Protein AF-A0A0D9NK24-F1 (afdb_monomer)

pLDDT: mean 84.67, std 10.66, range [52.47, 97.44]

Solvent-accessible surface area (backbone atoms only — not comparable to full-atom values): 7605 Å² total; per-residue (Å²): 126,48,76,55,96,92,40,80,46,70,53,73,64,55,49,49,53,47,31,33,74,71,64,78,41,68,71,69,46,52,41,77,74,39,38,42,51,77,74,102,59,79,67,56,72,84,49,96,84,70,48,41,59,70,69,52,40,73,70,51,64,78,72,48,86,67,88,78,63,74,59,10,35,86,15,34,14,36,78,82,64,84,50,77,48,57,49,70,44,71,84,86,75,63,101,57,69,46,38,46,63,60,40,41,44,66,90,54,56,90,50,4,58,60,68,82,74,87,82,84,128

Mean predicted aligned error: 7.18 Å

Radius of gyration: 20.47 Å; Cα contacts (8 Å, |Δi|>4): 170; chains: 1; bounding box: 44×30×61 Å

Organism: NCBI:txid1291518

Structure (mmCIF, N/CA/C/O backbone):
data_AF-A0A0D9NK24-F1
#
_entry.id   AF-A0A0D9NK24-F1
#
loop_
_atom_site.group_PDB
_atom_site.id
_atom_site.type_symbol
_atom_site.label_atom_id
_atom_site.label_alt_id
_atom_site.label_comp_id
_atom_site.label_asym_id
_atom_site.label_entity_id
_atom_site.label_seq_id
_atom_site.pdbx_PDB_ins_code
_atom_site.Cartn_x
_atom_site.Cartn_y
_atom_site.Cartn_z
_atom_site.occupancy
_atom_site.B_iso_or_equiv
_atom_site.auth_seq_id
_atom_site.auth_comp_id
_atom_site.auth_asym_id
_atom_site.auth_atom_id
_atom_site.pdbx_PDB_model_num
ATOM 1 N N . MET A 1 1 ? -11.686 10.452 27.641 1.00 70.88 1 MET A N 1
ATOM 2 C CA . MET A 1 1 ? -12.653 10.205 28.716 1.00 70.88 1 MET A CA 1
ATOM 3 C C . MET A 1 1 ? -13.111 11.559 29.189 1.00 70.88 1 MET A C 1
ATOM 5 O O . MET A 1 1 ? -12.254 12.387 29.491 1.00 70.88 1 MET A O 1
ATOM 9 N N . VAL A 1 2 ? -14.414 11.815 29.189 1.00 80.44 2 VAL A N 1
ATOM 10 C CA . VAL A 1 2 ? -14.951 13.091 29.671 1.00 80.44 2 VAL A CA 1
ATOM 11 C C . VAL A 1 2 ? -15.505 12.863 31.069 1.00 80.44 2 VAL A C 1
ATOM 13 O O . VAL A 1 2 ? -16.336 11.979 31.264 1.00 80.44 2 VAL A O 1
ATOM 16 N N . VAL A 1 3 ? -15.024 13.639 32.038 1.00 81.94 3 VAL A N 1
ATOM 17 C CA . VAL A 1 3 ? -15.565 13.645 33.401 1.00 81.94 3 VAL A CA 1
ATOM 18 C C . VAL A 1 3 ? -16.521 14.825 33.508 1.00 81.94 3 VAL A C 1
ATOM 20 O O . VAL A 1 3 ? -16.112 15.965 33.288 1.00 81.94 3 VAL A O 1
ATOM 23 N N . PHE A 1 4 ? -17.786 14.564 33.827 1.00 84.62 4 PHE A N 1
ATOM 24 C CA . PHE A 1 4 ? -18.792 15.601 34.049 1.00 84.62 4 PHE A CA 1
ATOM 25 C C . PHE A 1 4 ? -19.617 15.254 35.289 1.00 84.62 4 PHE A C 1
ATOM 27 O O . PHE A 1 4 ? -20.152 14.153 35.383 1.00 84.62 4 PHE A O 1
ATOM 34 N N . ASP A 1 5 ? -19.683 16.186 36.242 1.00 86.25 5 ASP A N 1
ATOM 35 C CA . ASP A 1 5 ? -20.404 16.037 37.517 1.00 86.25 5 ASP A CA 1
ATOM 36 C C . ASP A 1 5 ? -20.030 14.763 38.310 1.00 86.25 5 ASP A C 1
ATOM 38 O O . ASP A 1 5 ? -20.872 14.045 38.836 1.00 86.25 5 ASP A O 1
ATOM 42 N N . GLY A 1 6 ? -18.737 14.415 38.327 1.00 86.25 6 GLY A N 1
ATOM 43 C CA . GLY A 1 6 ? -18.235 13.213 39.010 1.00 86.25 6 GLY A CA 1
ATOM 44 C C . GLY A 1 6 ? -18.505 11.889 38.284 1.00 86.25 6 GLY A C 1
ATOM 45 O O . GLY A 1 6 ? -18.081 10.839 38.764 1.00 86.25 6 GLY A O 1
ATOM 46 N N . HIS A 1 7 ? -19.150 11.923 37.117 1.00 83.12 7 HIS A N 1
ATOM 47 C CA . HIS A 1 7 ? -19.389 10.754 36.278 1.00 83.12 7 HIS A CA 1
ATOM 48 C C . HIS A 1 7 ? -18.413 10.703 35.097 1.00 83.12 7 HIS A C 1
ATOM 50 O O . HIS A 1 7 ? -18.190 11.696 34.402 1.00 83.12 7 HIS A O 1
ATOM 56 N N . GLU A 1 8 ? -17.849 9.520 34.851 1.00 85.69 8 GLU A N 1
ATOM 57 C CA . GLU A 1 8 ? -17.048 9.239 33.660 1.00 85.69 8 GLU A CA 1
ATOM 58 C C . GLU A 1 8 ? -17.950 8.801 32.505 1.00 85.69 8 GLU A C 1
ATOM 60 O O . GLU A 1 8 ? -18.645 7.784 32.580 1.00 85.69 8 GLU A O 1
ATOM 65 N N . TYR A 1 9 ? -17.900 9.546 31.404 1.00 87.88 9 TYR A N 1
ATOM 66 C CA . TYR A 1 9 ? -18.573 9.192 30.163 1.00 87.88 9 TYR A CA 1
ATOM 67 C C . TYR A 1 9 ? -17.539 8.751 29.130 1.00 87.88 9 TYR A C 1
ATOM 69 O O . TYR A 1 9 ? -16.617 9.495 28.780 1.00 87.88 9 TYR A O 1
ATOM 77 N N . LEU A 1 10 ? -17.714 7.522 28.642 1.00 90.31 10 LEU A N 1
ATOM 78 C CA . LEU A 1 10 ? -16.983 6.999 27.493 1.00 90.31 10 LEU A CA 1
ATOM 79 C C . LEU A 1 10 ? -17.790 7.246 26.224 1.00 90.31 10 LEU A C 1
ATOM 81 O O . LEU A 1 10 ? -18.957 6.841 26.154 1.00 90.31 10 LEU A O 1
ATOM 85 N N . THR A 1 11 ? -17.154 7.839 25.217 1.00 93.50 11 THR A N 1
ATOM 86 C CA . THR A 1 11 ? -17.713 7.896 23.860 1.00 93.50 11 THR A CA 1
ATOM 87 C C . THR A 1 11 ? -17.773 6.496 23.240 1.00 93.50 11 THR A C 1
ATOM 89 O O . THR A 1 11 ? -17.113 5.564 23.707 1.00 93.50 11 THR A O 1
ATOM 92 N N . GLU A 1 12 ? -18.540 6.323 22.161 1.00 93.81 12 GLU A N 1
ATOM 93 C CA . GLU A 1 12 ? -18.588 5.036 21.451 1.00 93.81 12 GLU A CA 1
ATOM 94 C C . GLU A 1 12 ? -17.213 4.604 20.923 1.00 93.81 12 GLU A C 1
ATOM 96 O O . GLU A 1 12 ? -16.862 3.427 21.010 1.00 93.81 12 GLU A O 1
ATOM 101 N N . GLU A 1 13 ? -16.389 5.548 20.459 1.00 93.62 13 GLU A N 1
ATOM 102 C CA . GLU A 1 13 ? -15.028 5.233 20.020 1.00 93.62 13 GLU A CA 1
ATOM 103 C C . GLU A 1 13 ? -14.140 4.810 21.194 1.00 93.62 13 GLU A C 1
ATOM 105 O O . GLU A 1 13 ? -13.425 3.813 21.112 1.00 93.62 13 GLU A O 1
ATOM 110 N N . GLU A 1 14 ? -14.238 5.481 22.342 1.00 94.06 14 GLU A N 1
ATOM 111 C CA . GLU A 1 14 ? -13.495 5.078 23.541 1.00 94.06 14 GLU A CA 1
ATOM 112 C C . GLU A 1 14 ? -13.908 3.684 24.031 1.00 94.06 14 GLU A C 1
ATOM 114 O O . GLU A 1 14 ? -13.053 2.897 24.448 1.00 94.06 14 GLU A O 1
ATOM 119 N N . ARG A 1 15 ? -15.197 3.335 23.921 1.00 94.44 15 ARG A N 1
ATOM 120 C CA . ARG A 1 15 ? -15.693 1.979 24.200 1.00 94.44 15 ARG A CA 1
ATOM 121 C C . ARG A 1 15 ? -15.096 0.958 23.231 1.00 94.44 15 ARG A C 1
ATOM 123 O O . ARG A 1 15 ? -14.631 -0.087 23.689 1.00 94.44 15 ARG A O 1
ATOM 130 N N . ARG A 1 16 ? -15.056 1.246 21.923 1.00 95.25 16 ARG A N 1
ATOM 131 C CA . ARG A 1 16 ? -14.428 0.363 20.918 1.00 95.25 16 ARG A CA 1
ATOM 132 C C . ARG A 1 16 ? -12.936 0.178 21.186 1.00 95.25 16 ARG A C 1
ATOM 134 O O . ARG A 1 16 ? -12.466 -0.956 21.240 1.00 95.25 16 ARG A O 1
ATOM 141 N N . LEU A 1 17 ? -12.199 1.257 21.441 1.00 94.62 17 LEU A N 1
ATOM 142 C CA . LEU A 1 17 ? -10.766 1.201 21.748 1.00 94.62 17 LEU A CA 1
ATOM 143 C C . LEU A 1 17 ? -10.471 0.434 23.042 1.00 94.62 17 LEU A C 1
ATOM 145 O O . LEU A 1 17 ? -9.470 -0.282 23.114 1.00 94.62 17 LEU A O 1
ATOM 149 N N . LYS A 1 18 ? -11.334 0.557 24.057 1.00 94.88 18 LYS A N 1
ATOM 150 C CA . LYS A 1 18 ? -11.235 -0.238 25.288 1.00 94.88 18 LYS A CA 1
ATOM 151 C C . LYS A 1 18 ? -11.459 -1.725 25.006 1.00 94.88 18 LYS A C 1
ATOM 153 O O . LYS A 1 18 ? -10.635 -2.536 25.415 1.00 94.88 18 LYS A O 1
ATOM 158 N N . GLN A 1 19 ? -12.505 -2.075 24.255 1.00 97.12 19 GLN A N 1
ATOM 159 C CA . GLN A 1 19 ? -12.795 -3.464 23.871 1.00 97.12 19 GLN A CA 1
ATOM 160 C C . GLN A 1 19 ? -11.656 -4.112 23.068 1.00 97.12 19 GLN A C 1
ATOM 162 O O . GLN A 1 19 ? -11.343 -5.281 23.290 1.00 97.12 19 GLN A O 1
ATOM 167 N N . ASP A 1 20 ? -11.020 -3.350 22.175 1.00 96.12 20 ASP A N 1
ATOM 168 C CA . ASP A 1 20 ? -9.850 -3.786 21.402 1.00 96.12 20 ASP A CA 1
ATOM 169 C C . ASP A 1 20 ? -8.629 -4.024 22.298 1.00 96.12 20 ASP A C 1
ATOM 171 O O . ASP A 1 20 ? -8.018 -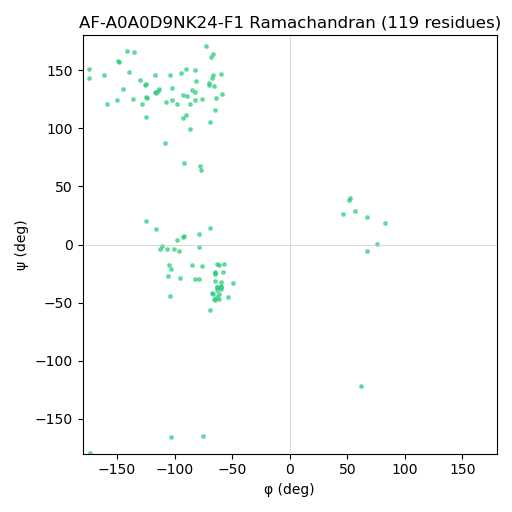5.093 22.250 1.00 96.12 20 ASP A O 1
ATOM 175 N N . ARG A 1 21 ? -8.336 -3.081 23.204 1.00 94.88 21 ARG A N 1
ATOM 176 C CA . ARG A 1 21 ? -7.234 -3.194 24.173 1.00 94.88 21 ARG A CA 1
ATOM 177 C C . ARG A 1 21 ? -7.399 -4.386 25.113 1.00 94.88 21 ARG A C 1
ATOM 179 O O . ARG A 1 21 ? -6.433 -5.097 25.375 1.00 94.88 21 ARG A O 1
ATOM 186 N N . GLU A 1 22 ? -8.614 -4.603 25.604 1.00 97.19 22 GLU A N 1
ATOM 187 C CA . GLU A 1 22 ? -8.973 -5.724 26.482 1.00 97.19 22 GLU A CA 1
ATOM 188 C C . GLU A 1 22 ? -9.174 -7.040 25.712 1.00 97.19 22 GLU A C 1
ATOM 190 O O . GLU A 1 22 ? -9.422 -8.075 26.325 1.00 97.19 22 GLU A O 1
ATOM 195 N N . ARG A 1 23 ? -9.054 -7.020 24.375 1.00 95.19 23 ARG A N 1
ATOM 196 C CA . ARG A 1 23 ? -9.240 -8.175 23.480 1.00 95.19 23 ARG A CA 1
ATOM 197 C C . ARG A 1 23 ? -10.607 -8.855 23.618 1.00 95.19 23 ARG A C 1
ATOM 199 O O . ARG A 1 23 ? -10.742 -10.043 23.344 1.00 95.19 23 ARG A O 1
ATOM 206 N N . THR A 1 24 ? -11.635 -8.100 23.999 1.00 97.44 24 THR A N 1
ATOM 207 C CA . THR A 1 24 ? -13.026 -8.583 24.020 1.00 97.44 24 THR A CA 1
ATOM 208 C C . THR A 1 24 ? -13.673 -8.495 22.636 1.00 97.44 24 THR A C 1
ATOM 210 O O . THR A 1 24 ? -14.521 -9.319 22.297 1.00 97.44 24 THR A O 1
ATOM 213 N N . LYS A 1 25 ? -13.245 -7.532 21.806 1.00 96.62 25 LYS A N 1
ATOM 214 C CA . LYS A 1 25 ? -13.549 -7.437 20.369 1.00 96.62 25 LYS A CA 1
ATOM 215 C C . LYS A 1 25 ? -12.344 -6.873 19.623 1.00 96.62 25 LYS A C 1
ATOM 217 O O . LYS A 1 25 ? -11.801 -5.865 20.041 1.00 96.62 25 LYS A O 1
ATOM 222 N N . TYR A 1 26 ? -11.965 -7.474 18.500 1.00 95.56 26 TYR A N 1
ATOM 223 C CA . TYR A 1 26 ? -10.770 -7.092 17.734 1.00 95.56 26 TYR A CA 1
ATOM 224 C C . TYR A 1 26 ? -11.094 -6.057 16.651 1.00 95.56 26 TYR A C 1
ATOM 226 O O . TYR A 1 26 ? -11.110 -6.367 15.459 1.00 95.56 26 TYR A O 1
ATOM 234 N N . TRP A 1 27 ? -11.400 -4.829 17.062 1.00 95.12 27 TRP A N 1
ATOM 235 C CA . TRP A 1 27 ? -11.809 -3.757 16.150 1.00 95.12 27 TRP A CA 1
ATOM 236 C C . TRP A 1 27 ? -10.717 -3.335 15.173 1.00 95.12 27 TRP A C 1
ATOM 238 O O . TRP A 1 27 ? -11.045 -2.858 14.090 1.00 95.12 27 TRP A O 1
ATOM 248 N N . LYS A 1 28 ? -9.447 -3.535 15.533 1.00 94.06 28 LYS A N 1
ATOM 249 C CA . LYS A 1 28 ? -8.298 -3.252 14.667 1.00 94.06 28 LYS A CA 1
ATOM 250 C C . LYS A 1 28 ? -7.859 -4.447 13.830 1.00 94.06 28 LYS A C 1
ATOM 252 O O . LYS A 1 28 ? -6.830 -4.367 13.185 1.00 94.06 28 LYS A O 1
ATOM 257 N N . LYS A 1 29 ? -8.601 -5.564 13.829 1.00 95.19 29 LYS A N 1
ATOM 258 C CA . LYS A 1 29 ? -8.207 -6.761 13.067 1.00 95.19 29 LYS A CA 1
ATOM 259 C C . LYS A 1 29 ? -8.085 -6.490 11.568 1.00 95.19 29 LYS A C 1
ATOM 261 O O . LYS A 1 29 ? -7.258 -7.126 10.934 1.00 95.19 29 LYS A O 1
ATOM 266 N N . TRP A 1 30 ? -8.902 -5.584 11.039 1.00 95.69 30 TRP A N 1
ATOM 267 C CA . TRP A 1 30 ? -8.865 -5.125 9.655 1.00 95.69 30 TRP A CA 1
ATOM 268 C C . TRP A 1 30 ? -8.734 -3.609 9.631 1.00 95.69 30 TRP A C 1
ATOM 270 O O . TRP A 1 30 ? -9.398 -2.923 10.413 1.00 95.69 30 TRP A O 1
ATOM 280 N N . GLY A 1 31 ? -7.903 -3.088 8.739 1.00 95.12 31 GLY A N 1
ATOM 281 C CA . GLY A 1 31 ? -7.653 -1.658 8.652 1.00 95.12 31 GL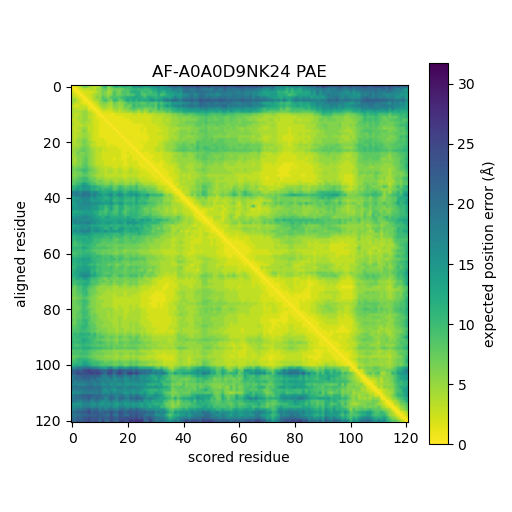Y A CA 1
ATOM 282 C C . GLY A 1 31 ? -6.788 -1.276 7.454 1.00 95.12 31 GLY A C 1
ATOM 283 O O . GLY A 1 31 ? -6.400 -2.141 6.669 1.00 95.12 31 GLY A O 1
ATOM 284 N N . PRO A 1 32 ? -6.494 0.024 7.299 1.00 94.62 32 PRO A N 1
ATOM 285 C CA . PRO A 1 32 ? -5.680 0.549 6.206 1.00 94.62 32 PRO A CA 1
ATOM 286 C C . PRO A 1 32 ? -4.190 0.281 6.470 1.00 94.62 32 PRO A C 1
ATOM 288 O O . PRO A 1 32 ? -3.411 1.197 6.719 1.00 94.62 32 PRO A O 1
ATOM 291 N N . TYR A 1 33 ? -3.808 -0.996 6.510 1.00 93.38 33 TYR A N 1
ATOM 292 C CA . TYR A 1 33 ? -2.427 -1.432 6.746 1.00 93.38 33 TYR A CA 1
ATOM 293 C C . TYR A 1 33 ? -1.667 -1.716 5.445 1.00 93.38 33 TYR A C 1
ATOM 295 O O . TYR A 1 33 ? -0.466 -1.971 5.484 1.00 93.38 33 TYR A O 1
ATOM 303 N N . VAL A 1 34 ? -2.353 -1.654 4.300 1.00 91.69 34 VAL A N 1
ATOM 304 C CA . VAL A 1 34 ? -1.752 -1.774 2.968 1.00 91.69 34 VAL A CA 1
ATOM 305 C C . VAL A 1 34 ? -1.182 -0.424 2.567 1.00 91.69 34 VAL A C 1
ATOM 307 O O . VAL A 1 34 ? -1.859 0.599 2.672 1.00 91.69 34 VAL A O 1
ATOM 310 N N . ALA A 1 35 ? 0.060 -0.414 2.095 1.00 86.88 35 ALA A N 1
ATOM 311 C CA . ALA A 1 35 ? 0.634 0.790 1.524 1.00 86.88 35 ALA A CA 1
ATOM 312 C C . ALA A 1 35 ? -0.049 1.103 0.185 1.00 86.88 35 ALA A C 1
ATOM 314 O O . ALA A 1 35 ? -0.253 0.218 -0.640 1.00 86.88 35 ALA A O 1
ATOM 315 N N . GLU A 1 36 ? -0.345 2.371 -0.086 1.00 83.25 36 GLU A N 1
ATOM 316 C CA . GLU A 1 36 ? -0.810 2.781 -1.421 1.00 83.25 36 GLU A CA 1
ATOM 317 C C . GLU A 1 36 ? 0.262 2.578 -2.503 1.00 83.25 36 GLU A C 1
ATOM 319 O O . GLU A 1 36 ? -0.043 2.435 -3.690 1.00 83.25 36 GLU A O 1
ATOM 324 N N . ARG A 1 37 ? 1.526 2.560 -2.062 1.00 79.88 37 ARG A N 1
ATOM 325 C CA . ARG A 1 37 ? 2.715 2.332 -2.870 1.00 79.88 37 ARG A CA 1
ATOM 326 C C . ARG A 1 37 ? 3.899 1.927 -1.994 1.00 79.88 37 ARG A C 1
ATOM 328 O O . ARG A 1 37 ? 4.105 2.480 -0.915 1.00 79.88 37 ARG A O 1
ATOM 335 N N . GLN A 1 38 ? 4.760 1.060 -2.520 1.00 76.94 38 GLN A N 1
ATOM 336 C CA . GLN A 1 38 ? 6.082 0.812 -1.940 1.00 76.94 38 GLN A CA 1
ATOM 337 C C . GLN A 1 38 ? 7.147 1.779 -2.508 1.00 76.94 38 GLN A C 1
ATOM 339 O O . GLN A 1 38 ? 7.289 1.932 -3.728 1.00 76.94 38 GLN A O 1
ATOM 344 N N . TRP A 1 39 ? 7.890 2.466 -1.629 1.00 72.31 39 TRP A N 1
ATOM 345 C CA . TRP A 1 39 ? 8.982 3.387 -1.993 1.00 72.31 39 TRP A CA 1
ATOM 346 C C . TRP A 1 39 ? 10.355 2.756 -1.733 1.00 72.31 39 TRP A C 1
ATOM 348 O O . TRP A 1 39 ? 10.499 2.002 -0.773 1.00 72.31 39 TRP A O 1
ATOM 358 N N . ALA A 1 40 ? 11.351 3.068 -2.575 1.00 64.88 40 ALA A N 1
ATOM 359 C CA . ALA A 1 40 ? 12.759 2.644 -2.451 1.00 64.88 40 ALA A CA 1
ATOM 360 C C . ALA A 1 40 ? 12.982 1.148 -2.139 1.00 64.88 40 ALA A C 1
ATOM 362 O O . ALA A 1 40 ? 13.996 0.758 -1.565 1.00 64.88 40 ALA A O 1
ATOM 363 N N . THR A 1 41 ? 12.034 0.307 -2.533 1.00 73.62 41 THR A N 1
ATOM 364 C CA . THR A 1 41 ? 12.062 -1.142 -2.359 1.00 73.62 41 THR A CA 1
ATOM 365 C C . THR A 1 41 ? 12.169 -1.778 -3.733 1.00 73.62 41 THR A C 1
ATOM 367 O O . THR A 1 41 ? 11.484 -1.382 -4.681 1.00 73.62 41 THR A O 1
ATOM 370 N N . VAL A 1 42 ? 13.074 -2.746 -3.853 1.00 77.44 42 VAL A N 1
ATOM 371 C CA . VAL A 1 42 ? 13.157 -3.585 -5.047 1.00 77.44 42 VAL A CA 1
ATOM 372 C C . VAL A 1 42 ? 11.867 -4.397 -5.110 1.00 77.44 42 VAL A C 1
ATOM 374 O O . VAL A 1 42 ? 11.600 -5.182 -4.206 1.00 77.44 42 VAL A O 1
ATOM 377 N N . ARG A 1 43 ? 11.057 -4.173 -6.152 1.00 76.69 43 ARG A N 1
ATOM 378 C CA . ARG A 1 43 ? 9.760 -4.852 -6.313 1.00 76.69 43 ARG A CA 1
ATOM 379 C C . ARG A 1 43 ? 9.953 -6.333 -6.607 1.00 76.69 43 ARG A C 1
ATOM 381 O O . ARG A 1 43 ? 9.452 -7.192 -5.898 1.00 76.69 43 ARG A O 1
ATOM 388 N N . GLU A 1 44 ? 10.709 -6.607 -7.660 1.00 82.12 44 GLU A N 1
ATOM 389 C CA . GLU A 1 44 ? 11.078 -7.943 -8.102 1.00 82.12 44 GLU A CA 1
ATOM 390 C C . GLU A 1 44 ? 12.442 -7.829 -8.780 1.00 82.12 44 GLU A C 1
ATOM 392 O O . GLU A 1 44 ? 12.590 -7.052 -9.725 1.00 82.12 44 GLU A O 1
ATOM 397 N N . ASP A 1 45 ? 13.426 -8.601 -8.329 1.00 85.25 45 ASP A N 1
ATOM 398 C CA . ASP A 1 45 ? 14.697 -8.738 -9.035 1.00 85.25 45 ASP A CA 1
ATOM 399 C C . ASP A 1 45 ? 14.976 -10.213 -9.314 1.00 85.25 45 ASP A C 1
ATOM 401 O O . ASP A 1 45 ? 15.231 -11.011 -8.412 1.00 85.25 45 ASP A O 1
ATOM 405 N N . TYR A 1 46 ? 14.889 -10.559 -10.595 1.00 85.06 46 TYR A N 1
ATOM 406 C CA . TYR A 1 46 ? 15.293 -11.851 -11.147 1.00 85.06 46 TYR A CA 1
ATOM 407 C C . TYR A 1 46 ? 16.304 -11.660 -12.282 1.00 85.06 46 TYR A C 1
ATOM 409 O O . TYR A 1 46 ? 16.454 -12.534 -13.142 1.00 85.06 46 TYR A O 1
ATOM 417 N N . SER A 1 47 ? 16.955 -10.498 -12.324 1.00 88.12 47 SER A N 1
ATOM 418 C CA . SER A 1 47 ? 17.985 -10.202 -13.306 1.00 88.12 47 SER A CA 1
ATOM 419 C C . SER A 1 47 ? 19.206 -11.095 -13.073 1.00 88.12 47 SER A C 1
ATOM 421 O O . SER A 1 47 ? 19.532 -11.469 -11.947 1.00 88.12 47 SER A O 1
ATOM 423 N N . ALA A 1 48 ? 19.882 -11.486 -14.154 1.00 89.38 48 ALA A N 1
ATOM 424 C CA . ALA A 1 48 ? 21.078 -12.324 -14.052 1.00 89.38 48 ALA A CA 1
ATOM 425 C C . ALA A 1 48 ? 22.315 -11.527 -13.596 1.00 89.38 48 ALA A C 1
ATOM 427 O O . ALA A 1 48 ? 23.304 -12.111 -13.157 1.00 89.38 48 ALA A O 1
ATOM 428 N N . ASP A 1 49 ? 22.259 -10.205 -13.731 1.00 90.88 49 ASP A N 1
ATOM 429 C CA . ASP A 1 49 ? 23.335 -9.241 -13.523 1.00 90.88 49 ASP A CA 1
ATOM 430 C C . ASP A 1 49 ? 23.114 -8.316 -12.313 1.00 90.88 49 ASP A C 1
ATOM 432 O O . ASP A 1 49 ? 24.012 -7.550 -11.968 1.00 90.88 49 ASP A O 1
ATOM 436 N N . GLY A 1 50 ? 21.967 -8.414 -11.631 1.00 86.06 50 GLY A N 1
ATOM 437 C CA . GLY A 1 50 ? 21.640 -7.611 -10.448 1.00 86.06 50 GLY A CA 1
ATOM 438 C C . GLY A 1 50 ? 21.094 -6.213 -10.761 1.00 86.06 50 GLY A C 1
ATOM 439 O O . GLY A 1 50 ? 21.119 -5.339 -9.890 1.00 86.06 50 GLY A O 1
ATOM 440 N N . ASP A 1 51 ? 20.607 -5.967 -11.982 1.00 86.31 51 ASP A N 1
ATOM 441 C CA . ASP A 1 51 ? 19.917 -4.726 -12.355 1.00 86.31 51 ASP A CA 1
ATOM 442 C C . ASP A 1 51 ? 18.461 -4.699 -11.853 1.00 86.31 51 ASP A C 1
ATOM 444 O O . ASP A 1 51 ? 17.487 -4.701 -12.613 1.00 86.31 51 ASP A O 1
ATOM 448 N N . ALA A 1 52 ? 18.311 -4.625 -10.533 1.00 79.25 52 ALA A N 1
ATOM 449 C CA . ALA A 1 52 ? 17.023 -4.601 -9.845 1.00 79.25 52 ALA A CA 1
ATOM 450 C C . ALA A 1 52 ? 16.094 -3.440 -10.260 1.00 79.25 52 ALA A C 1
ATOM 452 O O . ALA A 1 52 ? 14.876 -3.519 -10.087 1.00 79.25 52 ALA A O 1
ATOM 453 N N . TRP A 1 53 ? 16.650 -2.341 -10.779 1.00 77.75 53 TRP A N 1
ATOM 454 C CA . TRP A 1 53 ? 15.899 -1.112 -11.053 1.00 77.75 53 TRP A CA 1
ATOM 455 C C . TRP A 1 53 ? 15.402 -1.015 -12.494 1.00 77.75 53 TRP A C 1
ATOM 457 O O . TRP A 1 53 ? 14.369 -0.378 -12.726 1.00 77.75 53 TRP A O 1
ATOM 467 N N . SER A 1 54 ? 16.095 -1.629 -13.455 1.00 81.06 54 SER A N 1
ATOM 468 C CA . SER A 1 54 ? 15.664 -1.618 -14.862 1.00 81.06 54 SER A CA 1
ATOM 469 C C . SER A 1 54 ? 15.021 -2.933 -15.299 1.00 81.06 54 SER A C 1
ATOM 471 O O . SER A 1 54 ? 14.236 -2.931 -16.247 1.00 81.06 54 SER A O 1
ATOM 473 N N . HIS A 1 55 ? 15.284 -4.044 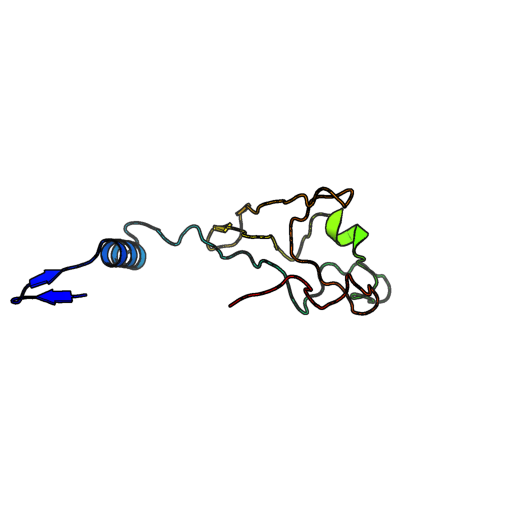-14.602 1.00 84.75 55 HIS A N 1
ATOM 474 C CA . HIS A 1 55 ? 14.739 -5.359 -14.954 1.00 84.75 55 HIS A CA 1
ATOM 475 C C . HIS A 1 55 ? 13.208 -5.447 -14.821 1.00 84.75 55 HIS A C 1
ATOM 477 O O . HIS A 1 55 ? 12.541 -6.163 -15.578 1.00 84.75 55 HIS A O 1
ATOM 483 N N . PHE A 1 56 ? 12.625 -4.700 -13.880 1.00 83.81 56 PHE A N 1
ATOM 484 C CA . PHE A 1 56 ? 11.188 -4.707 -13.619 1.00 83.81 56 PHE A CA 1
ATOM 485 C C . PHE A 1 56 ? 10.515 -3.410 -14.093 1.00 83.81 56 PHE A C 1
ATOM 487 O O . PHE A 1 56 ? 10.372 -2.439 -13.350 1.00 83.81 56 PHE A O 1
ATOM 494 N N . THR A 1 57 ? 10.121 -3.397 -15.370 1.00 82.44 57 THR A N 1
ATOM 495 C CA . THR A 1 57 ? 9.513 -2.241 -16.052 1.00 82.44 57 THR A CA 1
ATOM 496 C C . THR A 1 57 ? 8.074 -1.961 -15.605 1.00 82.44 57 THR A C 1
ATOM 498 O O . THR A 1 57 ? 7.434 -2.785 -14.945 1.00 82.44 57 THR A O 1
ATOM 501 N N . HIS A 1 58 ? 7.519 -0.818 -16.030 1.00 82.00 58 HIS A N 1
ATOM 502 C CA . HIS A 1 58 ? 6.111 -0.470 -15.788 1.00 82.00 58 HIS A CA 1
ATOM 503 C C . HIS A 1 58 ? 5.139 -1.543 -16.263 1.00 82.00 58 HIS A C 1
ATOM 505 O O . HIS A 1 58 ? 4.208 -1.920 -15.553 1.00 82.00 58 HIS A O 1
ATOM 511 N N . GLU A 1 59 ? 5.382 -2.056 -17.465 1.00 84.88 59 GLU A N 1
ATOM 512 C CA . GLU A 1 59 ? 4.535 -3.061 -18.085 1.00 84.88 59 GLU A CA 1
ATOM 513 C C . GLU A 1 59 ? 4.528 -4.363 -17.277 1.00 84.88 59 GLU A C 1
ATOM 515 O O . GLU A 1 59 ? 3.474 -4.968 -17.085 1.00 84.88 59 GLU A O 1
ATOM 520 N N . HIS A 1 60 ? 5.679 -4.771 -16.736 1.00 87.19 60 HIS A N 1
ATOM 521 C CA . HIS A 1 60 ? 5.750 -5.921 -15.840 1.00 87.19 60 HIS A CA 1
ATOM 522 C C . HIS A 1 60 ? 5.027 -5.655 -14.521 1.00 87.19 60 HIS A C 1
ATOM 524 O O . HIS A 1 60 ? 4.273 -6.516 -14.070 1.00 87.19 60 HIS A O 1
ATOM 530 N N . ALA A 1 61 ? 5.202 -4.465 -13.942 1.00 83.38 61 ALA A N 1
ATOM 531 C CA . ALA A 1 61 ? 4.582 -4.096 -12.675 1.00 83.38 61 ALA A CA 1
ATOM 532 C C . ALA A 1 61 ? 3.047 -4.153 -12.712 1.00 83.38 61 ALA A C 1
ATOM 534 O O . ALA A 1 61 ? 2.431 -4.557 -11.730 1.00 83.38 61 ALA A O 1
ATOM 535 N N . ARG A 1 62 ? 2.434 -3.794 -13.846 1.00 85.19 62 ARG A N 1
ATOM 536 C CA . ARG A 1 62 ? 0.973 -3.861 -14.035 1.00 85.19 62 ARG A CA 1
ATOM 537 C C . ARG A 1 62 ? 0.452 -5.237 -14.469 1.00 85.19 62 ARG A C 1
ATOM 539 O O . ARG A 1 62 ? -0.741 -5.480 -14.379 1.00 85.19 62 ARG A O 1
ATOM 546 N N . SER A 1 63 ? 1.320 -6.116 -14.976 1.00 88.50 63 SER A N 1
ATOM 547 C CA . SER A 1 63 ? 0.902 -7.382 -15.610 1.00 88.50 63 SER A CA 1
ATOM 548 C C . SER A 1 63 ? 1.270 -8.625 -14.799 1.00 88.50 63 SER A C 1
ATOM 550 O O . SER A 1 63 ? 1.002 -9.745 -15.233 1.00 88.50 63 SER A O 1
ATOM 552 N N . ARG A 1 64 ? 1.937 -8.460 -13.651 1.00 87.06 64 ARG A N 1
ATOM 553 C CA . ARG A 1 64 ? 2.412 -9.563 -12.810 1.00 87.06 64 ARG A CA 1
ATOM 554 C C . ARG A 1 64 ? 1.996 -9.353 -11.362 1.00 87.06 64 ARG A C 1
ATOM 556 O O . ARG A 1 64 ? 2.065 -8.244 -10.843 1.00 87.06 64 ARG A O 1
ATOM 563 N N . ALA A 1 65 ? 1.626 -10.450 -10.708 1.00 85.81 65 ALA A N 1
ATOM 564 C CA . ALA A 1 65 ? 1.468 -10.478 -9.262 1.00 85.81 65 ALA A CA 1
ATOM 565 C C . ALA A 1 65 ? 2.843 -10.377 -8.588 1.00 85.81 65 ALA A C 1
ATOM 567 O O . ALA A 1 65 ? 3.799 -11.022 -9.032 1.00 85.81 65 ALA A O 1
ATOM 568 N N . PHE A 1 66 ? 2.927 -9.571 -7.534 1.00 83.69 66 PHE A N 1
ATOM 569 C CA . PHE A 1 66 ? 4.144 -9.420 -6.744 1.00 83.69 66 PHE A CA 1
ATOM 570 C C . PHE A 1 66 ? 4.247 -10.561 -5.730 1.00 83.69 66 PHE A C 1
ATOM 572 O O . PHE A 1 66 ? 3.243 -11.124 -5.297 1.00 83.69 66 PHE A O 1
ATOM 579 N N . ARG A 1 67 ? 5.474 -10.936 -5.379 1.00 85.44 67 ARG A N 1
ATOM 580 C CA . ARG A 1 67 ? 5.787 -11.968 -4.383 1.00 85.44 67 ARG A CA 1
ATOM 581 C C . ARG A 1 67 ? 6.298 -11.387 -3.076 1.00 85.44 67 ARG A C 1
ATOM 583 O O . ARG A 1 67 ? 6.155 -12.030 -2.041 1.00 85.44 67 ARG A O 1
ATOM 590 N N . TRP A 1 68 ? 6.919 -10.212 -3.128 1.00 82.94 68 TRP A N 1
ATOM 591 C CA . TRP A 1 68 ? 7.671 -9.642 -2.005 1.00 82.94 68 TRP A CA 1
ATOM 592 C C . TRP A 1 68 ? 7.073 -8.343 -1.466 1.00 82.94 68 TRP A C 1
ATOM 594 O O . TRP A 1 68 ? 7.708 -7.643 -0.676 1.00 8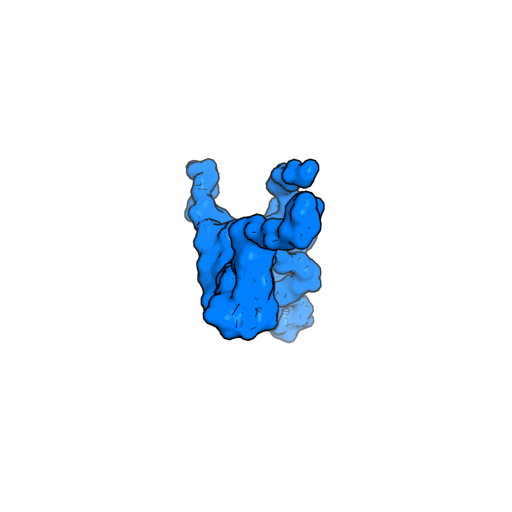2.94 68 TRP A O 1
ATOM 604 N N . GLY A 1 69 ? 5.844 -8.023 -1.864 1.00 83.19 69 GLY A N 1
ATOM 605 C CA . GLY A 1 69 ? 5.202 -6.783 -1.477 1.00 83.19 69 GLY A CA 1
ATOM 606 C C . GLY A 1 69 ? 3.756 -6.691 -1.929 1.00 83.19 69 GLY A C 1
ATOM 607 O O . GLY A 1 69 ? 3.382 -7.253 -2.951 1.00 83.19 69 GLY A O 1
ATOM 608 N N . GLU A 1 70 ? 2.978 -5.946 -1.154 1.00 87.31 70 GLU A N 1
ATOM 609 C CA . GLU A 1 70 ? 1.576 -5.646 -1.417 1.00 87.31 70 GLU A CA 1
ATOM 610 C C . GLU A 1 70 ? 1.427 -4.124 -1.428 1.00 87.31 70 GLU A C 1
ATOM 612 O O . GLU A 1 70 ? 1.854 -3.444 -0.486 1.00 87.31 70 GLU A O 1
ATOM 617 N N . ASP A 1 71 ? 0.857 -3.590 -2.503 1.00 89.19 71 ASP A N 1
ATOM 618 C CA . ASP A 1 71 ? 0.449 -2.197 -2.603 1.00 89.19 71 ASP A CA 1
ATOM 619 C C . ASP A 1 71 ? -0.890 -2.055 -3.326 1.00 89.19 71 ASP A C 1
ATOM 621 O O . ASP A 1 71 ? -1.242 -2.855 -4.193 1.00 89.19 71 ASP A O 1
ATOM 625 N N . GLY A 1 72 ? -1.665 -1.041 -2.944 1.00 90.62 72 GLY A N 1
ATOM 626 C CA . GLY A 1 72 ? -2.952 -0.796 -3.578 1.00 90.62 72 GLY A CA 1
ATOM 627 C C . GLY A 1 72 ? -3.644 0.482 -3.122 1.00 90.62 72 GLY A C 1
ATOM 628 O O . GLY A 1 72 ? -3.600 0.852 -1.946 1.00 90.62 72 GLY A O 1
ATOM 629 N N . ILE A 1 73 ? -4.318 1.155 -4.054 1.00 91.00 73 ILE A N 1
ATOM 630 C CA . ILE A 1 73 ? -5.057 2.391 -3.779 1.00 91.00 73 ILE A CA 1
ATOM 631 C C . ILE A 1 73 ? -6.198 2.080 -2.809 1.00 91.00 73 ILE A C 1
ATOM 633 O O . ILE A 1 73 ? -7.032 1.204 -3.060 1.00 91.00 73 ILE A O 1
ATOM 637 N N . ALA A 1 74 ? -6.233 2.828 -1.701 1.00 91.31 74 ALA A N 1
ATOM 638 C CA . ALA A 1 74 ? -7.211 2.662 -0.627 1.00 91.31 74 ALA A CA 1
ATOM 639 C C . ALA A 1 74 ? -7.305 1.207 -0.116 1.00 91.31 74 ALA A C 1
ATOM 641 O O . ALA A 1 74 ? -8.393 0.706 0.179 1.00 91.31 74 ALA A O 1
ATOM 642 N N . GLY A 1 75 ? -6.155 0.530 -0.037 1.00 93.44 75 GLY A N 1
ATOM 643 C CA . GLY A 1 75 ? -6.066 -0.856 0.399 1.00 93.44 75 GLY A CA 1
ATOM 644 C C . GLY A 1 75 ? -6.403 -1.060 1.880 1.00 93.44 75 GLY A C 1
ATOM 645 O O . GLY A 1 75 ? -6.050 -0.262 2.750 1.00 93.44 75 GLY A O 1
ATOM 646 N N . VAL A 1 76 ? -7.069 -2.175 2.169 1.00 95.38 76 VAL A N 1
ATOM 647 C CA . VAL A 1 76 ? -7.408 -2.653 3.510 1.00 95.38 76 VAL A CA 1
ATOM 648 C C . VAL A 1 76 ? -6.896 -4.078 3.652 1.00 95.38 76 VAL A C 1
ATOM 650 O O . VAL A 1 76 ? -7.061 -4.902 2.752 1.00 95.38 76 VAL A O 1
ATOM 653 N N . SER A 1 77 ? -6.302 -4.386 4.797 1.00 96.50 77 SER A N 1
ATOM 654 C CA . SER A 1 77 ? -5.848 -5.735 5.105 1.00 96.50 77 SER A CA 1
ATOM 655 C C . SER A 1 77 ? -6.088 -6.107 6.550 1.00 96.50 77 SER A C 1
ATOM 657 O O . SER A 1 77 ? -6.421 -5.265 7.395 1.00 96.50 77 SER A O 1
ATOM 659 N N . ASP A 1 78 ? -5.965 -7.400 6.833 1.00 96.25 78 ASP A N 1
ATOM 660 C CA . ASP A 1 78 ? -5.875 -7.847 8.209 1.00 96.25 78 ASP A CA 1
ATOM 661 C C . ASP A 1 78 ? -4.541 -7.397 8.838 1.00 96.25 78 ASP A C 1
ATOM 663 O O . ASP A 1 78 ? -3.578 -7.096 8.138 1.00 96.25 78 ASP A O 1
ATOM 667 N N . THR A 1 79 ? -4.447 -7.377 10.169 1.00 93.88 79 THR A N 1
ATOM 668 C CA . THR A 1 79 ? -3.247 -6.893 10.889 1.00 93.88 79 THR A CA 1
ATOM 669 C C . THR A 1 79 ? -1.941 -7.606 10.540 1.00 93.88 79 THR A C 1
ATOM 671 O O . THR A 1 79 ? -0.878 -7.105 10.898 1.00 93.88 79 THR A O 1
ATOM 674 N N . HIS A 1 80 ? -1.998 -8.787 9.922 1.00 92.69 80 HIS A N 1
ATOM 675 C CA . HIS A 1 80 ? -0.819 -9.551 9.51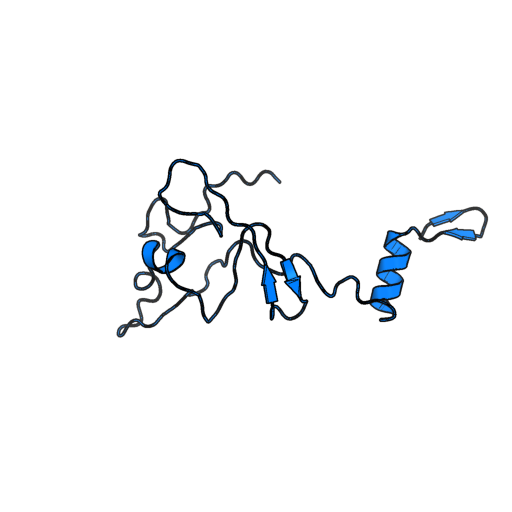5 1.00 92.69 80 HIS A CA 1
ATOM 676 C C . HIS A 1 80 ? -0.505 -9.405 8.020 1.00 92.69 80 HIS A C 1
ATOM 678 O O . HIS A 1 80 ? 0.499 -9.954 7.574 1.00 92.69 80 HIS A O 1
ATOM 684 N N . GLY A 1 81 ? -1.342 -8.697 7.252 1.00 90.69 81 GLY A N 1
ATOM 685 C CA . GLY A 1 81 ? -1.174 -8.521 5.808 1.00 90.69 81 GLY A CA 1
ATOM 686 C C . GLY A 1 81 ? -1.356 -9.807 4.997 1.00 90.69 81 GLY A C 1
ATOM 687 O O . GLY A 1 81 ? -0.810 -9.912 3.903 1.00 90.69 81 GLY A O 1
ATOM 688 N N . LEU A 1 82 ? -2.087 -10.797 5.523 1.00 91.94 82 LEU A N 1
ATOM 689 C CA . LEU A 1 82 ? -2.320 -12.080 4.849 1.00 91.94 82 LEU A CA 1
ATOM 690 C C . LEU A 1 82 ? -3.398 -11.973 3.770 1.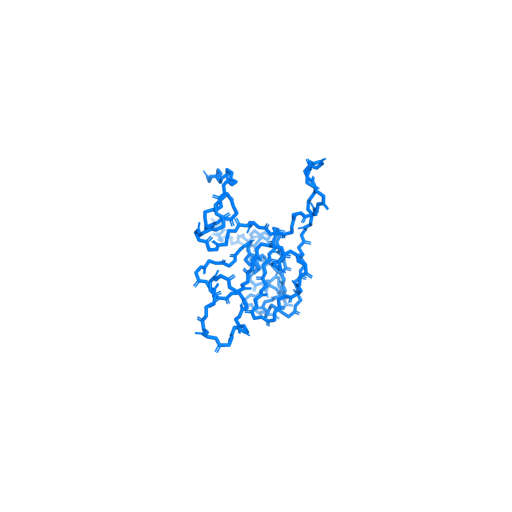00 91.94 82 LEU A C 1
ATOM 692 O O . LEU A 1 82 ? -3.392 -12.741 2.810 1.00 91.94 82 LEU A O 1
ATOM 696 N N . GLN A 1 83 ? -4.351 -11.061 3.950 1.00 93.38 83 GLN A N 1
ATOM 697 C CA . GLN A 1 83 ? -5.392 -10.766 2.973 1.00 93.38 83 GLN A CA 1
ATOM 698 C C . GLN A 1 83 ? -5.432 -9.267 2.714 1.00 93.38 83 GLN A C 1
ATOM 700 O O . GLN A 1 83 ? -5.682 -8.490 3.633 1.00 93.38 83 GLN A O 1
ATOM 705 N N . ASN A 1 84 ? -5.228 -8.882 1.456 1.00 93.25 84 ASN A N 1
ATOM 706 C CA . ASN A 1 84 ? -5.238 -7.496 1.005 1.00 93.25 84 ASN A CA 1
ATOM 707 C C . ASN A 1 84 ? -6.388 -7.310 0.014 1.00 93.25 84 ASN A C 1
ATOM 709 O O . ASN A 1 84 ? -6.571 -8.111 -0.903 1.00 93.25 84 ASN A O 1
ATOM 713 N N . ILE A 1 85 ? -7.184 -6.266 0.223 1.00 94.19 85 ILE A N 1
ATOM 714 C CA . ILE A 1 85 ? -8.269 -5.857 -0.667 1.00 94.19 85 ILE A CA 1
ATOM 715 C C . ILE A 1 85 ? -8.014 -4.400 -1.017 1.00 94.19 85 ILE A C 1
ATO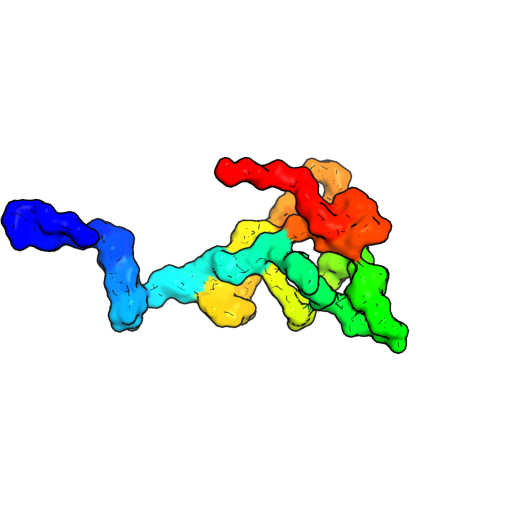M 717 O O . ILE A 1 85 ? -7.864 -3.575 -0.120 1.00 94.19 85 ILE A O 1
ATOM 721 N N . ALA A 1 86 ? -7.981 -4.078 -2.302 1.00 93.50 86 ALA A N 1
ATOM 722 C CA . ALA A 1 86 ? -7.785 -2.719 -2.787 1.00 93.50 86 ALA A CA 1
ATOM 723 C C . ALA A 1 86 ? -8.764 -2.411 -3.920 1.00 93.50 86 ALA A C 1
ATOM 725 O O . ALA A 1 86 ? -9.411 -3.309 -4.466 1.00 93.50 86 ALA A O 1
ATOM 726 N N . PHE A 1 87 ? -8.883 -1.129 -4.243 1.00 92.94 87 PHE A N 1
ATOM 727 C CA . PHE A 1 87 ? -9.721 -0.671 -5.340 1.00 92.94 87 PHE A CA 1
ATOM 728 C C . PHE A 1 87 ? -8.902 -0.507 -6.619 1.00 92.94 87 PHE A C 1
ATOM 730 O O . PHE A 1 87 ? -7.742 -0.097 -6.584 1.00 92.94 87 PHE A O 1
ATOM 737 N N . SER A 1 88 ? -9.555 -0.762 -7.750 1.00 92.62 88 SER A N 1
ATOM 738 C CA . SER A 1 88 ? -9.007 -0.526 -9.083 1.00 92.62 88 SER A CA 1
ATOM 739 C C . SER A 1 88 ? -9.854 0.530 -9.787 1.00 92.62 88 SER A C 1
ATOM 741 O O . SER A 1 88 ? -11.083 0.433 -9.816 1.00 92.62 88 SER A O 1
ATOM 743 N N . PHE A 1 89 ? -9.205 1.541 -10.356 1.00 92.25 89 PHE A N 1
ATOM 744 C CA . PHE A 1 89 ? -9.858 2.689 -10.986 1.00 92.25 89 PHE A CA 1
ATOM 745 C C . PHE A 1 89 ? -9.543 2.745 -12.475 1.00 92.25 89 PHE A C 1
ATOM 747 O O . PHE A 1 89 ? -8.434 2.429 -12.899 1.00 92.25 89 PHE A O 1
ATOM 754 N N . TRP A 1 90 ? -10.493 3.201 -13.282 1.00 92.94 90 TRP A N 1
ATOM 755 C CA . TRP A 1 90 ? -10.259 3.501 -14.690 1.00 92.94 90 TRP A CA 1
ATOM 756 C C . TRP A 1 90 ? -10.432 4.998 -14.908 1.00 92.94 90 TRP A C 1
ATOM 758 O O . TRP A 1 90 ? -11.400 5.581 -14.435 1.00 92.94 90 TRP A O 1
ATOM 768 N N . ASN A 1 91 ? -9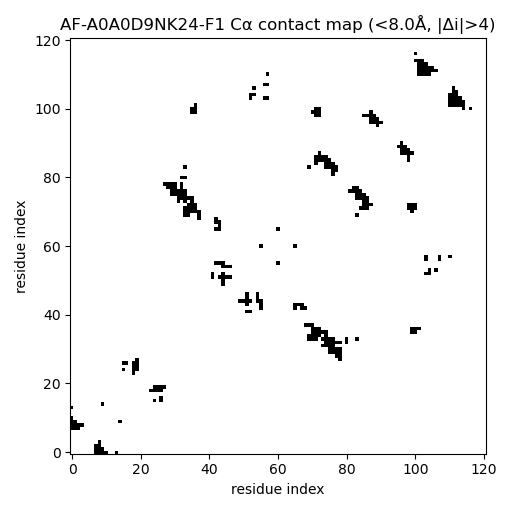.475 5.615 -15.594 1.00 89.19 91 ASN A N 1
ATOM 769 C CA . ASN A 1 91 ? -9.545 7.029 -15.966 1.00 89.19 91 ASN A CA 1
ATOM 770 C C . ASN A 1 91 ? -10.155 7.236 -17.359 1.00 89.19 91 ASN A C 1
ATOM 772 O O . ASN A 1 91 ? -10.088 8.350 -17.854 1.00 89.19 91 ASN A O 1
ATOM 776 N N . GLU A 1 92 ? -10.661 6.172 -17.994 1.00 94.31 92 GLU A N 1
ATOM 777 C CA . GLU A 1 92 ? -11.249 6.175 -19.344 1.00 94.31 92 GLU A CA 1
ATOM 778 C C . GLU A 1 92 ? -10.270 6.457 -20.500 1.00 94.31 92 GLU A C 1
ATOM 780 O O . GLU A 1 92 ? -10.644 6.295 -21.656 1.00 94.31 92 GLU A O 1
ATOM 785 N N . GLU A 1 93 ? -9.011 6.791 -20.203 1.00 90.25 93 GLU A N 1
ATOM 786 C CA . GLU A 1 93 ? -7.997 7.157 -21.201 1.00 90.25 93 GLU A CA 1
ATOM 787 C C . GLU A 1 93 ? -6.984 6.037 -21.460 1.00 90.25 93 GLU A C 1
ATOM 789 O O . GLU A 1 93 ? -6.655 5.753 -22.608 1.00 90.25 93 GLU A O 1
ATOM 794 N N . ASP A 1 94 ? -6.478 5.376 -20.410 1.00 87.75 94 ASP A N 1
ATOM 795 C CA . ASP A 1 94 ? -5.519 4.284 -20.617 1.00 87.75 94 ASP A CA 1
ATOM 796 C C . ASP A 1 94 ? -6.214 2.929 -20.759 1.00 87.75 94 ASP A C 1
ATOM 798 O O . ASP A 1 94 ? -7.201 2.642 -20.078 1.00 87.75 94 ASP A O 1
ATOM 802 N N . ASP A 1 95 ? -5.586 2.029 -21.514 1.00 92.12 95 ASP A N 1
ATOM 803 C CA . ASP A 1 95 ? -6.043 0.653 -21.763 1.00 92.12 95 ASP A CA 1
ATOM 804 C C . ASP A 1 95 ? -5.973 -0.283 -20.534 1.00 92.12 95 ASP A C 1
ATOM 806 O O . ASP A 1 95 ? -6.021 -1.507 -20.663 1.00 92.12 95 ASP A O 1
ATOM 810 N N . PHE A 1 96 ? -5.794 0.257 -19.325 1.00 89.38 96 PHE A N 1
ATOM 811 C CA . PHE A 1 96 ? -5.619 -0.525 -18.103 1.00 89.38 96 PHE A CA 1
ATOM 812 C C . PHE A 1 96 ? -6.182 0.166 -16.853 1.00 89.38 96 PHE A C 1
ATOM 814 O O . PHE A 1 96 ? -6.313 1.396 -16.772 1.00 89.38 96 PHE A O 1
ATOM 821 N N . LEU A 1 97 ? -6.477 -0.660 -15.846 1.00 91.25 97 LEU A N 1
ATOM 822 C CA . LEU A 1 97 ? -6.924 -0.228 -14.526 1.00 91.25 97 LEU A CA 1
ATOM 823 C C . LEU A 1 97 ? -5.742 0.202 -13.649 1.00 91.25 97 LEU A C 1
ATOM 825 O O . LEU A 1 97 ? -4.684 -0.424 -13.637 1.00 91.25 97 LEU A O 1
ATOM 829 N N . LYS A 1 98 ? -5.947 1.266 -12.880 1.00 88.62 98 LYS A N 1
ATOM 830 C CA . LYS A 1 98 ? -5.015 1.799 -11.893 1.00 88.62 98 LYS A CA 1
ATOM 831 C C . LYS A 1 98 ? -5.349 1.177 -10.553 1.00 88.62 98 LYS A C 1
ATOM 833 O O . LYS A 1 98 ? -6.381 1.481 -9.966 1.00 88.62 98 LYS A O 1
ATOM 838 N N . GLU A 1 99 ? -4.474 0.301 -10.095 1.00 88.75 99 GLU A N 1
ATOM 839 C CA . GLU A 1 99 ? -4.659 -0.434 -8.839 1.00 88.75 99 GLU A CA 1
ATOM 840 C C . GLU A 1 99 ? -3.761 0.111 -7.725 1.00 88.75 99 GLU A C 1
ATOM 842 O O . GLU A 1 99 ? -4.005 -0.136 -6.554 1.00 88.75 99 GLU A O 1
ATOM 847 N N . ARG A 1 100 ? -2.722 0.868 -8.089 1.00 85.12 100 ARG A N 1
ATOM 848 C CA . ARG A 1 100 ? -1.677 1.409 -7.210 1.00 85.12 100 ARG A CA 1
ATOM 849 C C . ARG A 1 100 ? -1.174 2.736 -7.764 1.00 85.12 100 ARG A C 1
ATOM 851 O O . ARG A 1 100 ? -1.277 2.973 -8.971 1.00 85.12 100 ARG A O 1
ATOM 858 N N . LEU A 1 101 ? -0.588 3.568 -6.910 1.00 81.44 101 LEU A N 1
ATOM 859 C CA . LEU A 1 101 ? 0.098 4.773 -7.373 1.00 81.44 101 LEU A CA 1
ATOM 860 C C . LEU A 1 101 ? 1.445 4.374 -7.974 1.00 81.44 101 LEU A C 1
ATOM 862 O O . LEU A 1 101 ? 2.254 3.695 -7.332 1.00 81.44 101 LEU A O 1
ATOM 866 N N . PHE A 1 102 ? 1.699 4.765 -9.220 1.00 72.31 102 PHE A N 1
ATOM 867 C CA . PHE A 1 102 ? 2.926 4.361 -9.892 1.00 72.31 102 PHE A CA 1
ATOM 868 C C . PHE A 1 102 ? 4.081 5.296 -9.544 1.00 72.31 102 PHE A C 1
ATOM 870 O O . PHE A 1 102 ? 3.992 6.516 -9.625 1.00 72.31 102 PHE A O 1
ATOM 877 N N . GLY A 1 103 ? 5.214 4.680 -9.216 1.00 64.19 103 GLY A N 1
ATOM 878 C CA . GLY A 1 103 ? 6.495 5.276 -9.542 1.00 64.19 103 GLY A CA 1
ATOM 879 C C . GLY A 1 103 ? 7.606 4.242 -9.566 1.00 64.19 103 GLY A C 1
ATOM 880 O O . GLY A 1 103 ? 7.822 3.487 -8.612 1.00 64.19 103 GLY A O 1
ATOM 881 N N . LEU A 1 104 ? 8.249 4.131 -10.713 1.00 63.75 104 LEU A N 1
ATOM 882 C CA . LEU A 1 104 ? 9.266 3.133 -11.022 1.00 63.75 104 LEU A CA 1
ATOM 883 C C . LEU A 1 104 ? 10.646 3.774 -10.968 1.00 63.75 104 LEU A C 1
ATOM 885 O O . LEU A 1 104 ? 10.809 4.860 -10.430 1.00 63.75 104 LEU A O 1
ATOM 889 N N . SER A 1 105 ? 11.664 3.107 -11.495 1.00 65.81 105 SER A N 1
ATOM 890 C CA . SER A 1 105 ? 12.991 3.703 -11.567 1.00 65.81 105 SER A CA 1
ATOM 891 C C . SER A 1 105 ? 12.975 4.999 -12.388 1.00 65.81 105 SER A C 1
ATOM 893 O O . SER A 1 105 ? 12.217 5.146 -13.348 1.00 65.81 105 SER A O 1
ATOM 895 N N . ASN A 1 106 ? 13.822 5.959 -12.009 1.00 67.00 106 ASN A N 1
ATOM 896 C CA . ASN A 1 106 ? 13.937 7.261 -12.680 1.00 67.00 106 ASN A CA 1
ATOM 897 C C . ASN A 1 106 ? 14.073 7.199 -14.221 1.00 67.00 106 ASN A C 1
ATOM 899 O O . ASN A 1 106 ? 13.511 8.072 -14.887 1.00 67.00 106 ASN A O 1
ATOM 903 N N . PRO A 1 107 ? 14.712 6.178 -14.829 1.00 73.44 107 PRO A N 1
ATOM 904 C CA . PRO A 1 107 ? 14.736 6.020 -16.285 1.00 73.44 107 PRO A CA 1
ATOM 905 C C . PRO A 1 107 ? 13.364 5.818 -16.956 1.00 73.44 107 PRO A C 1
ATOM 907 O O . PRO A 1 107 ? 13.251 6.035 -18.158 1.00 73.44 107 PRO A O 1
ATOM 910 N N . GLN A 1 108 ? 12.312 5.440 -16.219 1.00 73.44 108 GLN A N 1
ATOM 911 C CA . GLN A 1 108 ? 10.950 5.242 -16.751 1.00 73.44 108 GLN A CA 1
ATOM 912 C C . GLN A 1 108 ? 10.175 6.569 -16.951 1.00 73.44 108 GLN A C 1
ATOM 914 O O . GLN A 1 108 ? 8.977 6.559 -17.239 1.00 73.44 108 GLN A O 1
ATOM 919 N N . GLY A 1 109 ? 10.838 7.725 -16.812 1.00 73.62 109 GLY A N 1
ATOM 920 C CA . GLY A 1 109 ? 10.287 9.040 -17.154 1.00 73.62 109 GLY A CA 1
ATOM 921 C C . GLY A 1 109 ? 9.047 9.400 -16.335 1.00 73.62 109 GLY A C 1
ATOM 922 O O . GLY A 1 109 ? 9.096 9.426 -15.107 1.00 73.62 109 GLY A O 1
ATOM 923 N N . ASN A 1 110 ? 7.922 9.657 -17.010 1.00 69.12 110 ASN A N 1
ATOM 924 C CA . ASN A 1 110 ? 6.641 9.974 -16.360 1.00 69.12 110 ASN A CA 1
ATOM 925 C C . ASN A 1 110 ? 6.091 8.826 -15.499 1.00 69.12 110 ASN A C 1
ATOM 927 O O . ASN A 1 110 ? 5.244 9.067 -14.647 1.00 69.12 110 ASN A O 1
ATOM 931 N N . HIS A 1 111 ? 6.592 7.605 -15.688 1.00 71.25 111 HIS A N 1
ATOM 932 C CA . HIS A 1 111 ? 6.269 6.444 -14.860 1.00 71.25 111 HIS A CA 1
ATOM 933 C C . HIS A 1 111 ? 7.335 6.180 -13.785 1.00 71.25 111 HIS A C 1
ATOM 935 O O . HIS A 1 111 ? 7.265 5.165 -13.097 1.00 71.25 111 HIS A O 1
ATOM 941 N N . GLY A 1 112 ? 8.349 7.046 -13.677 1.00 67.44 112 GLY A N 1
ATOM 942 C CA . GLY A 1 112 ? 9.469 6.947 -12.744 1.00 67.44 112 GLY A CA 1
ATOM 943 C C . GLY A 1 112 ? 9.104 7.316 -11.306 1.00 67.44 112 GLY A C 1
ATOM 944 O O . GLY A 1 112 ? 7.941 7.364 -10.934 1.00 67.44 112 GLY A O 1
ATOM 945 N N . GLU A 1 113 ? 10.103 7.561 -10.464 1.00 64.31 113 GLU A N 1
ATOM 946 C CA . GLU A 1 113 ? 9.984 7.387 -9.010 1.00 64.31 113 GLU A CA 1
ATOM 947 C C . GLU A 1 113 ? 8.981 8.336 -8.348 1.00 64.31 113 GLU A C 1
ATOM 949 O O . GLU A 1 113 ? 8.419 8.021 -7.308 1.00 64.31 113 GLU A O 1
ATOM 954 N N . SER A 1 114 ? 8.696 9.489 -8.937 1.00 65.94 114 SER A N 1
ATOM 955 C CA . SER A 1 114 ? 7.745 10.436 -8.358 1.00 65.94 114 SER A CA 1
ATOM 956 C C . SER A 1 114 ? 6.298 10.069 -8.679 1.00 65.94 114 SER A C 1
ATOM 958 O O . SER A 1 114 ? 5.926 10.055 -9.848 1.00 65.94 114 SER A O 1
ATOM 960 N N . VAL A 1 115 ? 5.478 9.910 -7.636 1.00 69.81 115 VAL A N 1
ATOM 961 C CA . VAL A 1 115 ? 4.013 10.018 -7.746 1.00 69.81 115 VAL A CA 1
ATOM 962 C C . VAL A 1 115 ? 3.695 11.422 -8.271 1.00 69.81 115 VAL A C 1
ATOM 964 O O . VAL A 1 115 ? 4.262 12.403 -7.777 1.00 69.81 115 VAL A O 1
ATOM 967 N N . LYS A 1 116 ? 2.871 11.535 -9.313 1.00 66.56 116 LYS A N 1
ATOM 968 C CA . LYS A 1 116 ? 2.504 12.829 -9.929 1.00 66.56 116 LYS A CA 1
ATOM 969 C C . LYS A 1 116 ? 1.072 13.245 -9.603 1.00 66.56 116 LYS A C 1
ATOM 971 O O . LYS A 1 116 ? 0.646 14.340 -9.960 1.00 66.56 116 LYS A O 1
ATOM 976 N N . GLU A 1 117 ? 0.353 12.387 -8.901 1.00 65.50 117 GLU A N 1
ATOM 977 C CA . GLU A 1 117 ? -0.979 12.603 -8.380 1.00 65.50 117 GLU A CA 1
ATOM 978 C C . GLU A 1 117 ? -0.946 13.700 -7.308 1.00 65.50 117 GLU A C 1
ATOM 980 O O . GLU A 1 117 ? -0.059 13.746 -6.451 1.00 65.50 117 GLU A O 1
ATOM 985 N N . ALA A 1 118 ? -1.917 14.612 -7.360 1.00 56.31 118 ALA A N 1
ATOM 986 C CA . ALA A 1 118 ? -1.995 15.725 -6.428 1.00 56.31 118 ALA A CA 1
ATOM 987 C C . ALA A 1 118 ? -2.343 15.219 -5.019 1.00 56.31 118 ALA A C 1
ATOM 989 O O . ALA A 1 118 ? -3.483 14.853 -4.741 1.00 56.31 118 ALA A O 1
ATOM 990 N N . HIS A 1 119 ? -1.350 15.211 -4.131 1.00 56.84 119 HIS A N 1
ATOM 991 C CA . HIS A 1 119 ? -1.549 14.945 -2.711 1.00 56.84 119 HIS A CA 1
ATOM 992 C C . HIS A 1 119 ? -1.900 16.269 -2.037 1.00 56.84 119 HIS A C 1
A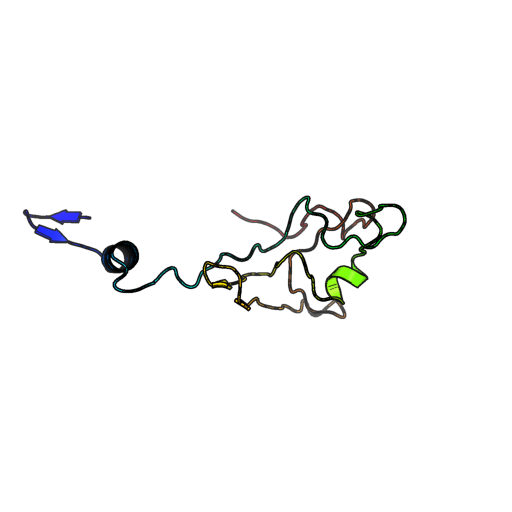TOM 994 O O . HIS A 1 119 ? -1.030 17.103 -1.786 1.00 56.84 119 HIS A O 1
ATOM 1000 N N . PHE A 1 120 ? -3.190 16.492 -1.796 1.00 53.12 120 PHE A N 1
ATOM 1001 C CA . PHE A 1 120 ? -3.642 17.570 -0.924 1.00 53.12 120 PHE A CA 1
ATOM 1002 C C . PHE A 1 120 ? -3.736 16.997 0.494 1.00 53.12 120 PHE A C 1
ATOM 1004 O O . PHE A 1 120 ? -4.557 16.115 0.743 1.00 53.12 120 PHE A O 1
ATOM 1011 N N . HIS A 1 121 ? -2.855 17.451 1.386 1.00 52.47 121 HIS A N 1
ATOM 1012 C CA . HIS A 1 121 ? -2.905 17.152 2.819 1.00 52.47 121 HIS A CA 1
ATOM 1013 C C . HIS A 1 121 ? -3.593 18.286 3.576 1.00 52.47 121 HIS A C 1
ATOM 1015 O O . HIS A 1 121 ? -3.329 19.461 3.226 1.00 52.47 121 HIS A O 1
#

Secondary structure (DSSP, 8-state):
-EEETTEEE--HHHHHHHHHHTTSS-TTSEES-SBSS--S-------SS--TTTSS-HHHHHHS--SS--B-TT-EEETTSSSEE---B--SSSSS-B-S-----GGGGGGSSS--S----

Sequence (121 aa):
MVVFDGHEYLTEEERRLKQDRERTKYWKKWGPYVAERQWATVREDYSADGDAWSHFTHEHARSRAFRWGEDGIAGVSDTHGLQNIAFSFWNEEDDFLKERLFGLSNPQGNHGESVKEAHFH

Foldseek 3Di:
DDQDPNDDDDDPVSVVVVCCVVVVDVPQQKDQPAALDDAPDQQDDPDPVRCSQPVCAPVNVQVDDTDPGGHFASWMDGPVRPDIDHDWDDPVPDPDTDGGQAAGDVVNPVRHRDRPDDDDD